Protein AF-A0A2V8H5R2-F1 (afdb_monomer_lite)

Radius of gyration: 12.23 Å; chains: 1; bounding box: 26×29×27 Å

pLDDT: mean 97.14, std 3.14, range [72.88, 98.75]

Secondary structure (DSSP, 8-state):
-EE-TT-BHHHHTHHHH-SSSB--EEEEEEEESEEEEEETTS-EEEEESSEEEEE-SSEEEEE-SSS-EEEEEEEEESTHHHHHT--SS---

Structure (mmCIF, N/CA/C/O backbone):
data_AF-A0A2V8H5R2-F1
#
_entry.id   AF-A0A2V8H5R2-F1
#
loop_
_atom_site.group_PDB
_atom_site.id
_atom_site.type_symbol
_atom_site.label_atom_id
_atom_site.label_alt_id
_atom_site.label_comp_id
_atom_site.label_asym_id
_atom_site.label_entity_id
_atom_site.label_seq_id
_atom_site.pdbx_PDB_ins_code
_atom_site.Cartn_x
_atom_site.Cartn_y
_atom_site.Cartn_z
_atom_site.occupancy
_atom_site.B_iso_or_equiv
_atom_site.auth_seq_id
_atom_site.auth_comp_id
_atom_site.auth_asym_id
_atom_site.auth_atom_id
_atom_site.pdbx_PDB_model_num
ATOM 1 N N . MET A 1 1 ? 5.631 1.484 9.467 1.00 93.38 1 MET A N 1
ATOM 2 C CA . MET A 1 1 ? 5.371 2.815 8.890 1.00 93.38 1 MET A CA 1
ATOM 3 C C . MET A 1 1 ? 4.049 3.418 9.379 1.00 93.38 1 MET A C 1
ATOM 5 O O . MET A 1 1 ? 3.133 2.677 9.727 1.00 93.38 1 MET A O 1
ATOM 9 N N . VAL A 1 2 ? 3.942 4.754 9.411 1.00 97.75 2 VAL A N 1
ATOM 10 C CA . VAL A 1 2 ? 2.675 5.476 9.644 1.00 97.75 2 VAL A CA 1
ATOM 11 C C . VAL A 1 2 ? 2.367 6.317 8.411 1.00 97.75 2 VAL A C 1
ATOM 13 O O . VAL A 1 2 ? 3.159 7.192 8.066 1.00 97.75 2 VAL A O 1
ATOM 16 N N . TYR A 1 3 ? 1.226 6.072 7.773 1.00 98.06 3 TYR A N 1
ATOM 17 C CA . TYR A 1 3 ? 0.759 6.852 6.628 1.00 98.06 3 TYR A CA 1
ATOM 18 C C . TYR A 1 3 ? -0.366 7.795 7.080 1.00 98.06 3 TYR A C 1
ATOM 20 O O . TYR A 1 3 ? -1.357 7.322 7.648 1.00 98.06 3 TYR A O 1
ATOM 28 N N . PRO A 1 4 ? -0.237 9.119 6.880 1.00 98.38 4 PRO A N 1
ATOM 29 C CA . PRO A 1 4 ? -1.253 10.072 7.308 1.00 98.38 4 PRO A CA 1
ATOM 30 C C . PRO A 1 4 ? -2.531 9.956 6.469 1.00 98.38 4 PRO A C 1
ATOM 32 O O . PRO A 1 4 ? -2.511 9.488 5.332 1.00 98.38 4 PRO A O 1
ATOM 35 N N . ALA A 1 5 ? -3.650 10.432 7.017 1.00 98.25 5 ALA A N 1
ATOM 36 C CA . ALA A 1 5 ? -4.887 10.558 6.254 1.00 98.25 5 ALA A CA 1
ATOM 37 C C . ALA A 1 5 ? -4.666 11.412 4.993 1.00 98.25 5 ALA A C 1
ATOM 39 O O . ALA A 1 5 ? -4.004 12.449 5.046 1.00 98.25 5 ALA A O 1
ATOM 40 N N . GLY A 1 6 ? -5.214 10.961 3.864 1.00 98.00 6 GLY A N 1
ATOM 41 C CA . GLY A 1 6 ? -5.004 11.587 2.555 1.00 98.00 6 GLY A CA 1
ATOM 42 C C . GLY A 1 6 ? -3.704 11.189 1.849 1.00 98.00 6 GLY A C 1
ATOM 43 O O . GLY A 1 6 ? -3.507 11.588 0.702 1.00 98.00 6 GLY A O 1
ATOM 44 N N . PHE A 1 7 ? -2.831 10.389 2.472 1.00 98.62 7 PHE A N 1
ATOM 45 C CA . PHE A 1 7 ? -1.666 9.838 1.784 1.00 98.62 7 PHE A CA 1
ATOM 46 C C . PHE A 1 7 ? -2.090 8.943 0.615 1.00 98.62 7 PHE A C 1
ATOM 48 O O . PHE A 1 7 ? -2.950 8.077 0.766 1.00 98.62 7 PHE A O 1
ATOM 55 N N . ARG A 1 8 ? -1.414 9.125 -0.521 1.00 98.69 8 ARG A N 1
ATOM 56 C CA . ARG A 1 8 ? -1.463 8.274 -1.716 1.00 98.69 8 ARG A CA 1
ATOM 57 C C . ARG A 1 8 ? -0.085 8.237 -2.358 1.00 98.69 8 ARG A C 1
ATOM 59 O O . ARG A 1 8 ? 0.488 9.307 -2.595 1.00 98.69 8 ARG A O 1
ATOM 66 N N . TRP A 1 9 ? 0.430 7.048 -2.649 1.00 98.62 9 TRP A N 1
ATOM 67 C CA . TRP A 1 9 ? 1.791 6.862 -3.149 1.00 98.62 9 TRP A CA 1
ATOM 68 C C . TRP A 1 9 ? 2.032 7.623 -4.462 1.00 98.62 9 TRP A C 1
ATOM 70 O O . TRP A 1 9 ? 2.986 8.398 -4.551 1.00 98.62 9 TRP A O 1
ATOM 80 N N . SER A 1 10 ? 1.126 7.521 -5.436 1.00 98.62 10 SER A N 1
ATOM 81 C CA . SER A 1 10 ? 1.252 8.210 -6.733 1.00 98.62 10 SER A CA 1
ATOM 82 C C . SER A 1 10 ? 1.197 9.740 -6.663 1.00 98.62 10 SER A C 1
ATOM 84 O O . SER A 1 10 ? 1.660 10.413 -7.581 1.00 98.62 10 SER A O 1
ATOM 86 N N . ILE A 1 11 ? 0.670 10.307 -5.575 1.00 98.50 11 ILE A N 1
ATOM 87 C CA . ILE A 1 11 ? 0.637 11.760 -5.357 1.00 98.50 11 ILE A CA 1
ATOM 88 C C . ILE A 1 11 ? 1.886 12.217 -4.599 1.00 98.50 11 ILE A C 1
ATOM 90 O O . ILE A 1 11 ? 2.500 13.219 -4.958 1.00 98.50 11 ILE A O 1
ATOM 94 N N . HIS A 1 12 ? 2.258 11.494 -3.543 1.00 98.50 12 HIS A N 1
ATOM 95 C CA . HIS A 1 12 ? 3.232 11.977 -2.563 1.00 98.50 12 HIS A CA 1
A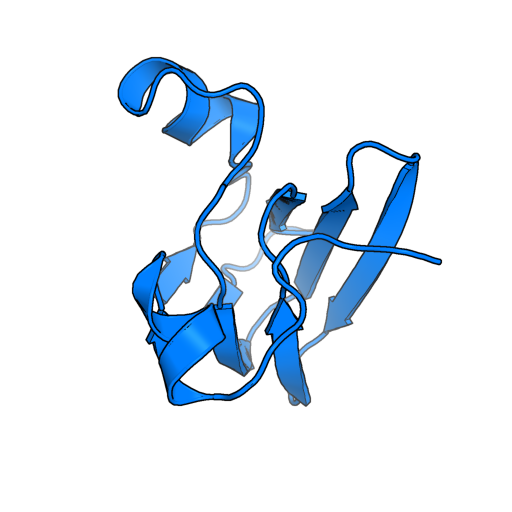TOM 96 C C . HIS A 1 12 ? 4.638 11.414 -2.782 1.00 98.50 12 HIS A C 1
ATOM 98 O O . HIS A 1 12 ? 5.615 12.102 -2.502 1.00 98.50 12 HIS A O 1
ATOM 104 N N . MET A 1 13 ? 4.751 10.181 -3.282 1.00 98.19 13 MET A N 1
ATOM 105 C CA . MET A 1 13 ? 6.028 9.472 -3.417 1.00 98.19 13 MET A CA 1
ATOM 106 C C . MET A 1 13 ? 6.506 9.390 -4.862 1.00 98.19 13 MET A C 1
ATOM 108 O O . MET A 1 13 ? 7.698 9.567 -5.105 1.00 98.19 13 MET A O 1
ATOM 112 N N . LYS A 1 14 ? 5.605 9.198 -5.833 1.00 98.06 14 LYS A N 1
ATOM 113 C CA . LYS A 1 14 ? 5.954 9.147 -7.264 1.00 98.06 14 LYS A CA 1
ATOM 114 C C . LYS A 1 14 ? 6.845 10.311 -7.734 1.00 98.06 14 LYS A C 1
ATOM 116 O O . LYS A 1 14 ? 7.851 10.022 -8.379 1.00 98.06 14 LYS A O 1
ATOM 121 N N . PRO A 1 15 ? 6.581 11.594 -7.396 1.00 98.38 15 PRO A N 1
ATOM 122 C CA . PRO A 1 15 ? 7.446 12.700 -7.824 1.00 98.38 15 PRO A CA 1
ATOM 123 C C . PRO A 1 15 ? 8.870 12.648 -7.249 1.00 98.38 15 PRO A C 1
ATOM 125 O O . PRO A 1 15 ? 9.768 13.285 -7.791 1.00 98.38 15 PRO A O 1
ATOM 128 N N . ILE A 1 16 ? 9.068 11.920 -6.146 1.00 98.12 16 ILE A N 1
ATOM 129 C CA . ILE A 1 16 ? 10.351 11.784 -5.445 1.00 98.12 16 ILE A CA 1
ATOM 130 C C . ILE A 1 16 ? 11.105 10.548 -5.950 1.00 98.12 16 ILE A C 1
ATOM 132 O O . ILE A 1 16 ? 12.306 10.612 -6.191 1.00 98.12 16 ILE A O 1
ATOM 136 N N . VAL A 1 17 ? 10.401 9.423 -6.101 1.00 97.50 17 VAL A N 1
ATOM 137 C CA . VAL A 1 17 ? 10.981 8.117 -6.459 1.00 97.50 17 VAL A CA 1
ATOM 138 C C . VAL A 1 17 ? 11.201 7.986 -7.969 1.00 97.50 17 VAL A C 1
ATOM 140 O O . VAL A 1 17 ? 12.154 7.343 -8.399 1.00 97.50 17 VAL A O 1
ATOM 143 N N . GLY A 1 18 ? 10.343 8.604 -8.785 1.00 97.56 18 GLY A N 1
ATOM 144 C CA . GLY A 1 18 ? 10.475 8.619 -10.244 1.00 97.56 18 GLY A CA 1
ATOM 145 C C . GLY A 1 18 ? 9.962 7.366 -10.965 1.00 97.56 18 GLY A C 1
ATOM 146 O O . GLY A 1 18 ? 10.144 7.257 -12.174 1.00 97.56 18 GLY A O 1
ATOM 147 N N . THR A 1 19 ? 9.312 6.434 -10.263 1.00 97.56 19 THR A N 1
ATOM 148 C CA . THR A 1 19 ? 8.624 5.275 -10.861 1.00 97.56 19 THR A CA 1
ATOM 149 C C . THR A 1 19 ? 7.117 5.519 -10.969 1.00 97.56 19 THR A C 1
ATOM 151 O O . THR A 1 19 ? 6.565 6.374 -10.278 1.00 97.56 19 THR A O 1
ATOM 154 N N . ASP A 1 20 ? 6.420 4.774 -11.831 1.00 97.38 20 ASP A N 1
ATOM 155 C CA . ASP A 1 20 ? 4.962 4.914 -11.971 1.00 97.38 20 ASP A CA 1
ATOM 156 C C . ASP A 1 20 ? 4.171 4.310 -10.807 1.00 97.38 20 ASP A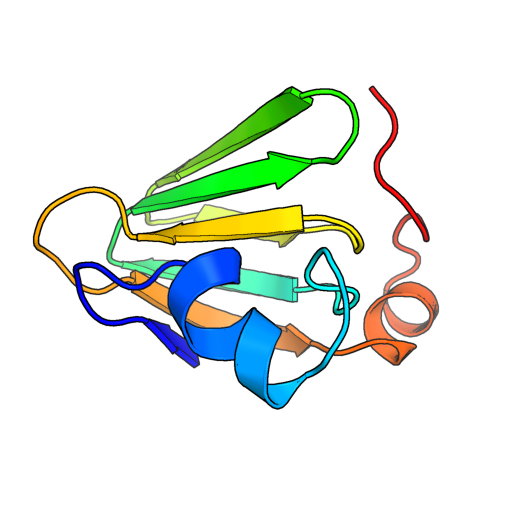 C 1
ATOM 158 O O . ASP A 1 20 ? 3.098 4.821 -10.486 1.00 97.38 20 ASP A O 1
ATOM 162 N N . LEU A 1 21 ? 4.722 3.270 -10.174 1.00 98.31 21 LEU A N 1
ATOM 163 C CA . LEU A 1 21 ? 4.158 2.531 -9.042 1.00 98.31 21 LEU A CA 1
ATOM 164 C C . LEU A 1 21 ? 5.244 2.248 -7.993 1.00 98.31 21 LEU A C 1
ATOM 166 O O . LEU A 1 21 ? 6.446 2.306 -8.293 1.00 98.31 21 LEU A O 1
ATOM 170 N N . CYS A 1 22 ? 4.825 1.918 -6.771 1.00 97.88 22 CYS A N 1
ATOM 171 C CA . CYS A 1 22 ? 5.713 1.450 -5.715 1.00 97.88 22 CYS A CA 1
ATOM 172 C C . CYS A 1 22 ? 6.256 0.066 -6.077 1.00 97.88 22 CYS A C 1
ATOM 174 O O . CYS A 1 22 ? 5.485 -0.868 -6.282 1.00 97.88 22 CYS A O 1
ATOM 176 N N . MET A 1 23 ? 7.582 -0.078 -6.125 1.00 97.88 23 MET A N 1
ATOM 177 C CA . MET A 1 23 ? 8.246 -1.358 -6.416 1.00 97.88 23 MET A CA 1
ATOM 178 C C . MET A 1 23 ? 8.789 -2.057 -5.165 1.00 97.88 23 MET A C 1
ATOM 180 O O . MET A 1 23 ? 9.485 -3.064 -5.272 1.00 97.88 23 MET A O 1
ATOM 184 N N . HIS A 1 24 ? 8.493 -1.533 -3.978 1.00 97.56 24 HIS A N 1
ATOM 185 C CA . HIS A 1 24 ? 8.808 -2.209 -2.725 1.00 97.56 24 HIS A CA 1
ATOM 186 C C . HIS A 1 24 ? 7.724 -3.231 -2.403 1.00 97.56 24 HIS A C 1
ATOM 188 O O . HIS A 1 24 ? 6.544 -2.965 -2.618 1.00 97.56 24 HIS A O 1
ATOM 194 N N . ALA A 1 25 ? 8.121 -4.387 -1.877 1.00 98.00 25 ALA A N 1
ATOM 195 C CA . ALA A 1 25 ? 7.168 -5.261 -1.213 1.00 98.00 25 ALA A CA 1
ATOM 196 C C . ALA A 1 25 ? 6.993 -4.798 0.239 1.00 98.00 25 ALA A C 1
ATOM 198 O O . ALA A 1 25 ? 7.917 -4.226 0.825 1.00 98.00 25 ALA A O 1
ATOM 199 N N . HIS A 1 26 ? 5.821 -5.060 0.811 1.00 98.38 26 HIS A N 1
ATOM 200 C CA . HIS A 1 26 ? 5.517 -4.746 2.206 1.00 98.38 26 HIS A CA 1
ATOM 201 C C . HIS A 1 26 ? 4.915 -5.972 2.882 1.00 98.38 26 HIS A C 1
ATOM 203 O O . HIS A 1 26 ? 3.856 -6.450 2.468 1.00 98.38 26 HIS A O 1
ATOM 209 N N . VAL A 1 27 ? 5.555 -6.475 3.937 1.00 98.31 27 VAL A N 1
ATOM 210 C CA . VAL A 1 27 ? 5.012 -7.574 4.747 1.00 98.31 27 VAL A CA 1
ATOM 211 C C . VAL A 1 27 ? 4.960 -7.153 6.19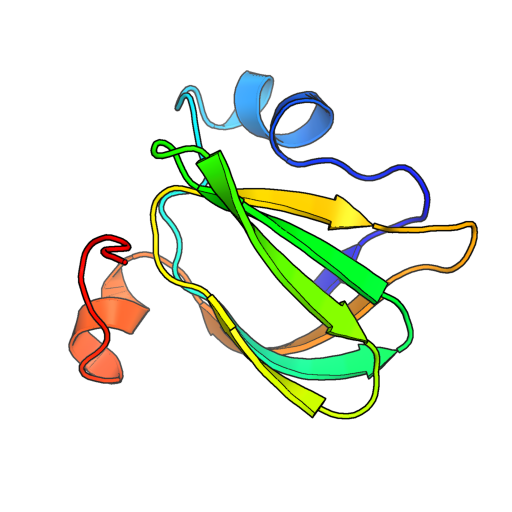8 1.00 98.31 27 VAL A C 1
ATOM 213 O O . VAL A 1 27 ? 5.954 -6.705 6.767 1.00 98.31 27 VAL A O 1
ATOM 216 N N . GLY A 1 28 ? 3.800 -7.302 6.829 1.00 98.25 28 GLY A N 1
ATOM 217 C CA . GLY A 1 28 ? 3.637 -6.832 8.195 1.00 98.25 28 GLY A CA 1
ATOM 218 C C . GLY A 1 28 ? 2.253 -7.039 8.778 1.00 98.25 28 GLY A C 1
ATOM 219 O O . GLY A 1 28 ? 1.434 -7.795 8.264 1.00 98.25 28 GLY A O 1
ATOM 220 N N . PHE A 1 29 ? 1.999 -6.335 9.874 1.00 98.75 29 PHE A N 1
ATOM 221 C CA . PHE A 1 29 ? 0.726 -6.306 10.574 1.00 98.75 29 PHE A CA 1
ATOM 222 C C . PHE A 1 29 ? 0.124 -4.902 10.519 1.00 98.75 29 PHE A C 1
ATOM 224 O O . PHE A 1 29 ? 0.670 -3.943 11.077 1.00 98.75 29 PHE A O 1
ATOM 231 N N . LEU A 1 30 ? -1.014 -4.778 9.844 1.00 98.75 30 LEU A N 1
ATOM 232 C CA . LEU A 1 30 ? -1.814 -3.565 9.797 1.00 98.75 30 LEU A CA 1
ATOM 233 C C . LEU A 1 30 ? -2.529 -3.399 11.140 1.00 98.75 30 LEU A C 1
ATOM 235 O O . LEU A 1 30 ? -3.558 -4.020 11.394 1.00 98.75 30 LEU A O 1
ATOM 239 N N . ALA A 1 31 ? -1.969 -2.560 12.006 1.00 98.69 31 ALA A N 1
ATOM 240 C CA . ALA A 1 31 ? -2.449 -2.355 13.367 1.00 98.69 31 ALA A CA 1
ATOM 241 C C . ALA A 1 31 ? -3.618 -1.362 13.447 1.00 98.69 31 ALA A C 1
ATOM 243 O O . ALA A 1 31 ? -4.446 -1.457 14.353 1.00 98.69 31 ALA A O 1
ATOM 244 N N . ARG A 1 32 ? -3.692 -0.396 12.520 1.00 98.62 32 ARG A N 1
ATOM 245 C CA . ARG A 1 32 ? -4.743 0.633 12.497 1.00 98.62 32 ARG A CA 1
ATOM 246 C C . ARG A 1 32 ? -5.000 1.143 11.084 1.00 98.62 32 ARG A C 1
ATOM 248 O O . ARG A 1 32 ? -4.065 1.244 10.297 1.00 98.62 32 ARG A O 1
ATOM 255 N N . GLY A 1 33 ? -6.241 1.550 10.829 1.00 98.31 33 GLY A N 1
ATOM 256 C CA . GLY A 1 33 ? -6.649 2.205 9.590 1.00 98.31 33 GLY A CA 1
ATOM 257 C C . GLY A 1 33 ? -7.023 1.222 8.488 1.00 98.31 33 GLY A C 1
ATOM 258 O O . GLY A 1 33 ? -7.157 0.017 8.716 1.00 98.31 33 GLY A O 1
ATOM 259 N N . GLU A 1 34 ? -7.219 1.772 7.302 1.00 98.56 34 GLU A N 1
ATOM 260 C CA . GLU A 1 34 ? -7.585 1.040 6.100 1.00 98.56 34 GLU A CA 1
ATOM 261 C C . GLU A 1 34 ? -6.739 1.573 4.944 1.00 98.56 34 GLU A C 1
ATOM 263 O O . GLU A 1 34 ? -6.570 2.788 4.802 1.00 98.56 34 GLU A O 1
ATOM 268 N N . ILE A 1 35 ? -6.146 0.666 4.174 1.00 98.44 35 ILE A N 1
ATOM 269 C CA . ILE A 1 35 ? -5.313 0.991 3.020 1.00 98.44 35 ILE A CA 1
ATOM 270 C C . ILE A 1 35 ? -5.872 0.266 1.802 1.00 98.44 35 ILE A C 1
ATOM 272 O O . ILE A 1 35 ? -6.184 -0.925 1.862 1.00 98.44 35 ILE A O 1
ATOM 276 N N . HIS A 1 36 ? -6.010 1.005 0.712 1.00 98.69 36 HIS A N 1
ATOM 277 C CA . HIS A 1 36 ? -6.394 0.477 -0.585 1.00 98.69 36 HIS A CA 1
ATOM 278 C C . HIS A 1 36 ? -5.140 0.354 -1.442 1.00 98.69 36 HIS A C 1
ATOM 280 O O . HIS A 1 36 ? -4.329 1.284 -1.482 1.00 98.69 36 HIS A O 1
ATOM 286 N N . ILE A 1 37 ? -4.987 -0.796 -2.090 1.00 98.56 37 ILE A N 1
ATOM 287 C CA . ILE A 1 37 ? -3.863 -1.145 -2.953 1.00 98.56 37 ILE A CA 1
ATOM 288 C C . ILE A 1 37 ? -4.415 -1.430 -4.344 1.00 98.56 37 ILE A C 1
ATOM 290 O O . ILE A 1 37 ? -5.282 -2.287 -4.491 1.00 98.56 37 ILE A O 1
ATOM 294 N N . GLU A 1 38 ? -3.903 -0.729 -5.347 1.00 98.62 38 GLU A N 1
ATOM 295 C CA . GLU A 1 38 ? -4.267 -0.914 -6.752 1.00 98.62 38 GLU A CA 1
ATOM 296 C C . GLU A 1 38 ? -3.019 -1.284 -7.561 1.00 98.62 38 GLU A C 1
ATOM 298 O O . GLU A 1 38 ? -2.000 -0.588 -7.505 1.00 98.62 38 GLU A O 1
ATOM 303 N N . TYR A 1 39 ? -3.092 -2.384 -8.306 1.00 98.25 39 TYR A N 1
ATOM 304 C CA . TYR A 1 39 ? -2.017 -2.874 -9.167 1.00 98.25 39 TYR A CA 1
ATOM 305 C C . TYR A 1 39 ? -2.189 -2.407 -10.618 1.00 98.25 39 TYR A C 1
ATOM 307 O O . TYR A 1 39 ? -3.243 -1.923 -11.027 1.00 98.25 39 TYR A O 1
ATOM 315 N N . ALA A 1 40 ? -1.140 -2.565 -11.430 1.00 96.38 40 ALA A N 1
ATOM 316 C CA . ALA A 1 40 ? -1.123 -2.111 -12.827 1.00 96.38 40 ALA A CA 1
ATOM 317 C C . ALA A 1 40 ? -2.203 -2.750 -13.724 1.00 96.38 40 ALA A C 1
ATOM 319 O O . ALA A 1 40 ? -2.571 -2.174 -14.747 1.00 96.38 40 ALA A O 1
ATOM 320 N N . ASP A 1 41 ? -2.689 -3.940 -13.368 1.00 95.06 41 ASP A N 1
ATOM 321 C CA . ASP A 1 41 ? -3.768 -4.648 -14.065 1.00 95.06 41 ASP A CA 1
ATOM 322 C C . ASP A 1 41 ? -5.174 -4.220 -13.601 1.00 95.06 41 ASP A C 1
ATOM 324 O O . ASP A 1 41 ? -6.173 -4.757 -14.081 1.00 95.06 41 ASP A O 1
ATOM 328 N N . GLY A 1 42 ? -5.260 -3.242 -12.694 1.00 96.25 42 GLY A N 1
ATOM 329 C CA . GLY A 1 42 ? -6.502 -2.788 -12.078 1.00 96.25 42 GLY A CA 1
ATOM 330 C C . GLY A 1 42 ? -7.004 -3.708 -10.966 1.00 96.25 42 GLY A C 1
ATOM 331 O O . GLY A 1 42 ? -8.101 -3.482 -10.454 1.00 96.25 42 GLY A O 1
ATOM 332 N N . CYS A 1 43 ? -6.244 -4.743 -10.583 1.00 97.38 43 CYS A N 1
ATOM 333 C CA . CYS A 1 43 ? -6.572 -5.5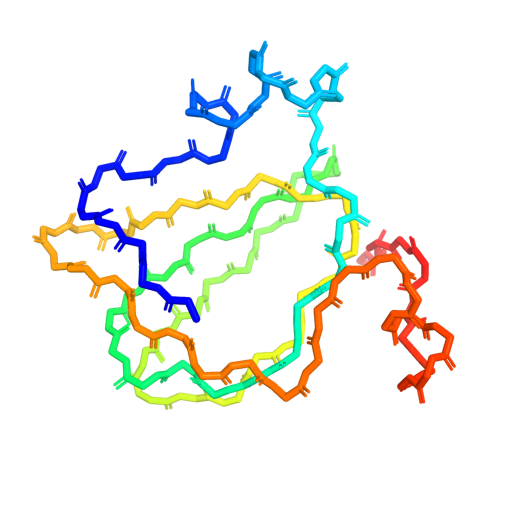29 -9.405 1.00 97.38 43 CYS A CA 1
ATOM 334 C C . CYS A 1 43 ? -6.488 -4.646 -8.160 1.00 97.38 43 CYS A C 1
ATOM 336 O O . CYS A 1 43 ? -5.534 -3.888 -7.968 1.00 97.38 43 CYS A O 1
ATOM 338 N N . VAL A 1 44 ? -7.502 -4.769 -7.311 1.00 97.56 44 VAL A N 1
ATOM 339 C CA . VAL A 1 44 ? -7.655 -3.985 -6.094 1.00 97.56 44 VAL A CA 1
ATOM 340 C C . VAL A 1 44 ? -7.681 -4.918 -4.899 1.00 97.56 44 VAL A C 1
ATOM 342 O O . VAL A 1 44 ? -8.439 -5.890 -4.870 1.00 97.56 44 VAL A O 1
ATOM 345 N N . VAL A 1 45 ? -6.899 -4.574 -3.880 1.00 97.44 45 VAL A N 1
ATOM 346 C CA . VAL A 1 45 ? -6.909 -5.247 -2.584 1.00 97.44 45 VAL A CA 1
ATOM 347 C C . VAL A 1 45 ? -7.093 -4.209 -1.485 1.00 97.44 45 VAL A C 1
ATOM 349 O O . VAL A 1 45 ? -6.324 -3.257 -1.360 1.00 97.44 45 VAL A O 1
ATOM 352 N N . GLU A 1 46 ? -8.117 -4.407 -0.660 1.00 97.81 46 GLU A N 1
ATOM 353 C CA . GLU A 1 46 ? -8.386 -3.563 0.501 1.00 97.81 46 GLU A CA 1
ATOM 354 C C . GLU A 1 46 ? -7.957 -4.275 1.781 1.00 97.81 46 GLU A C 1
ATOM 356 O O . GLU A 1 46 ? -8.392 -5.392 2.076 1.00 97.81 46 GLU A O 1
ATOM 361 N N . HIS A 1 47 ? -7.125 -3.605 2.574 1.00 98.12 47 HIS A N 1
ATOM 362 C CA . HIS A 1 47 ? -6.720 -4.088 3.886 1.00 98.12 47 HIS A CA 1
ATOM 363 C C . HIS A 1 47 ? -7.275 -3.175 4.968 1.00 98.12 47 HIS A C 1
ATOM 365 O O . HIS A 1 47 ? -6.988 -1.980 5.014 1.00 98.12 47 HIS A O 1
ATOM 371 N N . LYS A 1 48 ? -8.016 -3.769 5.900 1.00 98.31 48 LYS A N 1
ATOM 372 C CA . LYS A 1 48 ? -8.583 -3.106 7.071 1.00 98.31 48 LYS A CA 1
ATOM 373 C C . LYS A 1 48 ? -8.023 -3.699 8.352 1.00 98.31 48 LYS A C 1
ATOM 375 O O . LYS A 1 48 ? -8.043 -4.916 8.539 1.00 98.31 48 LYS A O 1
ATOM 380 N N . ALA A 1 49 ? -7.536 -2.844 9.242 1.00 98.19 49 ALA A N 1
ATOM 381 C CA . ALA A 1 49 ? -7.010 -3.282 10.524 1.00 98.19 49 ALA A CA 1
ATOM 382 C C . ALA A 1 49 ? -8.079 -3.991 11.386 1.00 98.19 49 ALA A C 1
ATOM 384 O O . ALA A 1 49 ? -9.245 -3.582 11.363 1.00 98.19 49 ALA A O 1
ATOM 385 N N . PRO A 1 50 ? -7.686 -4.960 12.233 1.00 98.62 50 PRO A N 1
ATOM 386 C CA . PRO A 1 50 ? -6.350 -5.550 12.342 1.00 98.62 50 PRO A CA 1
ATOM 387 C C . PRO A 1 50 ? -6.165 -6.757 11.405 1.00 98.62 50 PRO A C 1
ATOM 389 O O . PRO A 1 50 ? -6.999 -7.658 11.405 1.00 98.62 50 PRO A O 1
ATOM 392 N N . GLN A 1 51 ? -5.062 -6.826 10.651 1.00 98.56 51 GLN A N 1
ATOM 393 C CA . GLN A 1 51 ? -4.730 -8.016 9.847 1.00 98.56 51 GLN A CA 1
ATOM 394 C C . GLN A 1 51 ? -3.247 -8.084 9.462 1.00 98.56 51 GLN A C 1
ATOM 396 O O . GLN A 1 51 ? -2.540 -7.079 9.506 1.00 98.56 51 GLN A O 1
ATOM 401 N N . ILE A 1 52 ? -2.781 -9.267 9.058 1.00 97.94 52 ILE A N 1
ATOM 402 C CA . ILE A 1 52 ? -1.494 -9.419 8.365 1.00 97.94 52 ILE A CA 1
ATOM 403 C C . ILE A 1 52 ? -1.668 -8.938 6.923 1.00 97.94 52 ILE A C 1
ATOM 405 O O . ILE A 1 52 ? -2.716 -9.165 6.322 1.00 97.94 52 ILE A O 1
ATOM 409 N N . VAL A 1 53 ? -0.640 -8.297 6.376 1.00 97.88 53 VAL A N 1
ATOM 410 C CA . VAL A 1 53 ? -0.588 -7.874 4.975 1.00 97.88 53 VAL A CA 1
ATOM 411 C C . VAL A 1 53 ? 0.666 -8.418 4.304 1.00 97.88 53 VAL A C 1
ATOM 413 O O . VAL A 1 53 ? 1.725 -8.525 4.929 1.00 97.88 53 VAL A O 1
ATOM 416 N N . ALA A 1 54 ? 0.528 -8.737 3.023 1.00 97.25 54 ALA A N 1
ATOM 417 C CA . ALA A 1 54 ? 1.616 -9.023 2.106 1.00 97.25 54 ALA A CA 1
ATOM 418 C C . ALA A 1 54 ? 1.267 -8.325 0.790 1.00 97.25 54 ALA A C 1
ATOM 420 O O . ALA A 1 54 ? 0.348 -8.741 0.090 1.00 97.25 54 ALA A O 1
ATOM 421 N N . ILE A 1 55 ? 1.948 -7.218 0.517 1.00 97.94 55 ILE A N 1
ATOM 422 C CA . ILE A 1 55 ? 1.704 -6.366 -0.644 1.00 97.94 55 ILE A CA 1
ATOM 423 C C . ILE A 1 55 ? 2.884 -6.544 -1.589 1.00 97.94 55 ILE A C 1
ATOM 425 O O . ILE A 1 55 ? 4.041 -6.348 -1.205 1.00 97.94 55 ILE A O 1
ATOM 429 N N . GLU A 1 56 ? 2.583 -6.957 -2.81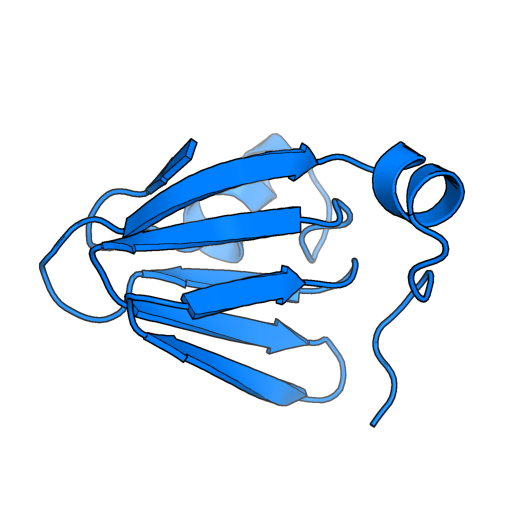0 1.00 97.69 56 GLU A N 1
ATOM 430 C CA . GLU A 1 56 ? 3.575 -7.256 -3.835 1.00 97.69 56 GLU A CA 1
ATOM 431 C C . GLU A 1 56 ? 4.074 -5.964 -4.497 1.00 97.69 56 GLU A C 1
ATOM 433 O O . GLU A 1 56 ? 3.370 -4.952 -4.492 1.00 97.69 56 GLU A O 1
ATOM 438 N N . PRO A 1 57 ? 5.274 -5.961 -5.098 1.00 98.00 57 PRO A N 1
ATOM 439 C CA . PRO A 1 57 ? 5.721 -4.842 -5.917 1.00 98.00 57 PRO A CA 1
ATOM 440 C C . PRO A 1 57 ? 4.754 -4.523 -7.063 1.00 98.00 57 PRO A C 1
ATOM 442 O O . PRO A 1 57 ? 4.124 -5.413 -7.637 1.00 98.00 57 PRO A O 1
ATOM 445 N N . GLY A 1 58 ? 4.722 -3.253 -7.460 1.00 97.75 58 GLY A N 1
ATOM 446 C CA . GLY A 1 58 ? 3.938 -2.767 -8.591 1.00 97.75 58 GLY A CA 1
ATOM 447 C C . GLY A 1 58 ? 2.549 -2.271 -8.204 1.00 97.75 58 GLY A C 1
ATOM 448 O O . GLY A 1 58 ? 1.595 -2.560 -8.922 1.00 97.75 58 GLY A O 1
ATOM 449 N N . HIS A 1 59 ? 2.434 -1.526 -7.100 1.00 98.50 59 HIS A N 1
ATOM 450 C CA . HIS A 1 59 ? 1.158 -0.996 -6.611 1.00 98.50 59 HIS A CA 1
ATOM 451 C C . HIS A 1 59 ? 1.166 0.520 -6.374 1.00 98.50 59 HIS A C 1
ATOM 453 O O . HIS A 1 59 ? 2.197 1.126 -6.070 1.00 98.50 59 HIS A O 1
ATOM 459 N N . ASP A 1 60 ? -0.011 1.132 -6.460 1.00 98.75 60 ASP A N 1
ATOM 460 C CA . ASP A 1 60 ? -0.328 2.414 -5.835 1.00 98.75 60 ASP A CA 1
ATOM 461 C C . ASP A 1 60 ? -1.110 2.137 -4.547 1.00 98.75 60 ASP A C 1
ATOM 463 O O . ASP A 1 60 ? -2.016 1.308 -4.524 1.00 98.75 60 ASP A O 1
ATOM 467 N N . GLY A 1 61 ? -0.739 2.807 -3.459 1.00 98.44 61 GLY A N 1
ATOM 468 C CA . GLY A 1 61 ? -1.334 2.589 -2.144 1.00 98.44 61 GLY A CA 1
ATOM 469 C C . GLY A 1 61 ? -1.813 3.892 -1.530 1.00 98.44 61 GLY A C 1
ATOM 470 O O . GLY A 1 61 ? -1.079 4.886 -1.541 1.00 98.44 61 GLY A O 1
ATOM 471 N N . TRP A 1 62 ? -3.022 3.907 -0.971 1.00 98.75 62 TRP A N 1
ATOM 472 C CA . TRP A 1 62 ? -3.546 5.087 -0.283 1.00 98.75 62 TRP A CA 1
ATOM 473 C C . TRP A 1 62 ? -4.361 4.771 0.958 1.00 98.75 62 TRP A C 1
ATOM 475 O O . TRP A 1 62 ? -5.028 3.743 1.069 1.00 98.75 62 TRP A O 1
ATOM 485 N N . VAL A 1 63 ? -4.310 5.710 1.899 1.00 98.75 63 VAL A N 1
ATOM 486 C CA . VAL A 1 63 ? -5.096 5.656 3.127 1.00 98.75 63 VAL A CA 1
ATOM 487 C C . VAL A 1 63 ? -6.556 5.939 2.802 1.00 98.75 63 VAL A C 1
ATOM 489 O O . VAL A 1 63 ? -6.883 6.955 2.184 1.00 98.75 63 VAL A O 1
ATOM 492 N N . VAL A 1 64 ? -7.438 5.059 3.264 1.00 98.12 64 VAL A N 1
ATOM 493 C CA . VAL A 1 64 ? -8.886 5.221 3.154 1.00 98.12 64 VAL A CA 1
ATOM 494 C C . VAL A 1 64 ? -9.425 5.910 4.409 1.00 98.12 64 VAL A C 1
ATOM 496 O O . VAL A 1 64 ? -9.108 5.553 5.544 1.00 98.12 64 VAL A O 1
ATOM 499 N N . GLY A 1 65 ? -10.282 6.911 4.206 1.00 94.81 65 GLY A N 1
ATOM 500 C CA . GLY A 1 65 ? -10.932 7.645 5.289 1.00 94.81 65 GLY A CA 1
ATOM 501 C C . GLY A 1 65 ? -10.065 8.751 5.899 1.00 94.81 65 GLY A C 1
ATOM 502 O O . GLY A 1 65 ? -9.232 9.362 5.234 1.00 94.81 65 GLY A O 1
ATOM 503 N N . LYS A 1 66 ? -10.339 9.077 7.167 1.00 96.38 66 LYS A N 1
ATOM 504 C CA . LYS A 1 66 ? -9.757 10.240 7.870 1.00 96.38 66 LYS A CA 1
ATOM 505 C C . LYS A 1 66 ? -8.735 9.869 8.943 1.00 96.38 66 LYS A C 1
ATOM 507 O O . LYS A 1 66 ? -8.179 10.754 9.583 1.00 96.38 66 LYS A O 1
ATOM 512 N N . GLU A 1 67 ? -8.500 8.580 9.145 1.00 97.19 67 GLU A N 1
ATOM 513 C CA . GLU A 1 67 ? -7.611 8.072 10.183 1.00 97.19 67 GLU A CA 1
ATOM 514 C C . GLU A 1 67 ? -6.304 7.569 9.566 1.00 97.19 67 GLU A C 1
ATOM 516 O O . GLU A 1 67 ? -6.351 6.915 8.526 1.00 97.19 67 GLU A O 1
ATOM 521 N N . PRO A 1 68 ? -5.136 7.829 10.182 1.00 98.31 68 PRO A N 1
ATOM 522 C CA . PRO A 1 68 ? -3.872 7.308 9.681 1.00 98.31 68 PRO A CA 1
ATOM 523 C C . PRO A 1 68 ? -3.827 5.780 9.715 1.00 98.31 68 PRO A C 1
ATOM 525 O O . PRO A 1 68 ? -4.344 5.140 10.643 1.00 98.31 68 PRO A O 1
ATOM 528 N N . VAL A 1 69 ? -3.115 5.223 8.738 1.00 98.75 69 VAL A N 1
ATOM 529 C CA . VAL A 1 69 ? -2.725 3.815 8.709 1.00 98.75 69 VAL A CA 1
ATOM 530 C C . VAL A 1 69 ? -1.462 3.623 9.534 1.00 98.75 69 VAL A C 1
ATOM 532 O O . VAL A 1 69 ? -0.474 4.337 9.354 1.00 98.75 69 VAL A O 1
ATOM 535 N N . VAL A 1 70 ? -1.481 2.631 10.421 1.00 98.62 70 VAL A N 1
ATOM 536 C CA . VAL A 1 70 ? -0.306 2.191 11.180 1.00 98.62 70 VAL A CA 1
ATOM 537 C C . VAL A 1 70 ? -0.003 0.758 10.776 1.00 98.62 70 VAL A C 1
ATOM 539 O O . VAL A 1 70 ? -0.742 -0.160 11.130 1.00 98.62 70 VAL A O 1
ATOM 542 N N . LEU A 1 71 ? 1.087 0.578 10.036 1.00 98.56 71 LEU A N 1
ATOM 543 C CA . LEU A 1 71 ? 1.563 -0.716 9.568 1.00 98.56 71 LEU A CA 1
ATOM 544 C C . LEU A 1 71 ? 2.871 -1.054 10.285 1.00 98.56 71 LEU A C 1
ATOM 546 O O . LEU A 1 71 ? 3.840 -0.303 10.193 1.00 98.56 71 LEU A O 1
ATOM 550 N N . VAL A 1 72 ? 2.918 -2.165 11.010 1.00 98.56 72 VAL A N 1
ATOM 551 C CA . VAL A 1 72 ? 4.158 -2.679 11.603 1.00 98.56 72 VAL A CA 1
ATOM 552 C C . VAL A 1 72 ? 4.768 -3.657 10.611 1.00 98.56 72 VAL A C 1
ATOM 554 O O . VAL A 1 72 ? 4.241 -4.749 10.428 1.00 98.56 72 VAL A O 1
ATOM 557 N N . GLU A 1 73 ? 5.841 -3.253 9.943 1.00 97.88 73 GLU A N 1
ATOM 558 C CA . GLU A 1 73 ? 6.465 -4.053 8.887 1.00 97.88 73 GLU A CA 1
ATOM 559 C C . GLU A 1 73 ? 7.499 -4.998 9.482 1.00 97.88 73 GLU A C 1
ATOM 561 O O . GLU A 1 73 ? 8.358 -4.585 10.261 1.00 97.88 73 GLU A O 1
ATOM 566 N N . PHE A 1 74 ? 7.379 -6.271 9.124 1.00 97.25 74 PHE A N 1
ATOM 567 C CA . PHE A 1 74 ? 8.394 -7.276 9.395 1.00 97.25 74 PHE A CA 1
ATOM 568 C C . PHE A 1 74 ? 9.587 -7.102 8.451 1.00 97.25 74 PHE A C 1
ATOM 570 O O . PHE A 1 74 ? 10.729 -7.176 8.894 1.00 97.25 74 PHE A O 1
ATOM 577 N N . ASP A 1 75 ? 9.314 -6.839 7.172 1.00 98.00 75 ASP A N 1
ATOM 578 C CA . ASP A 1 75 ? 10.312 -6.493 6.161 1.00 98.00 75 ASP A CA 1
ATOM 579 C C . ASP A 1 75 ? 9.651 -5.631 5.074 1.00 98.00 75 ASP A C 1
ATOM 581 O O . ASP A 1 75 ? 8.444 -5.753 4.820 1.00 98.00 75 ASP A O 1
ATOM 585 N N . PHE A 1 76 ? 10.436 -4.749 4.461 1.00 96.25 76 PHE A N 1
ATOM 586 C CA . PHE A 1 76 ? 10.018 -3.916 3.334 1.00 96.25 76 PHE A CA 1
ATOM 587 C C . PHE A 1 76 ? 11.213 -3.652 2.399 1.00 96.25 76 PHE A C 1
ATOM 589 O O . PHE A 1 76 ? 12.356 -3.863 2.801 1.00 96.25 76 PHE A O 1
ATOM 596 N N . GLU A 1 77 ? 10.938 -3.146 1.190 1.00 95.31 77 GLU A N 1
ATOM 597 C CA . GLU A 1 77 ? 11.880 -2.855 0.083 1.00 95.31 77 GLU A CA 1
ATOM 598 C C . GLU A 1 77 ? 11.995 -3.965 -0.981 1.00 95.31 77 GLU A C 1
ATOM 600 O O . GLU A 1 77 ? 11.184 -4.889 -1.056 1.00 95.31 77 GLU A O 1
ATOM 605 N N . GLY A 1 78 ? 12.948 -3.813 -1.910 1.00 92.06 78 GLY A N 1
ATOM 606 C CA . GLY A 1 78 ? 13.113 -4.708 -3.060 1.00 92.06 78 GLY A CA 1
ATOM 607 C C . GLY A 1 78 ? 13.620 -6.105 -2.689 1.00 92.06 78 GLY A C 1
ATOM 608 O O . GLY A 1 78 ? 13.218 -7.094 -3.300 1.00 92.06 78 GLY A O 1
ATOM 609 N N . ASP A 1 79 ? 14.455 -6.216 -1.653 1.00 96.38 79 ASP A N 1
ATOM 610 C CA . ASP A 1 79 ? 15.004 -7.502 -1.203 1.00 96.38 79 ASP A CA 1
ATOM 611 C C . ASP A 1 79 ? 13.963 -8.400 -0.520 1.00 96.38 79 ASP A C 1
ATOM 613 O O . ASP A 1 79 ? 14.149 -9.622 -0.455 1.00 96.38 79 ASP A O 1
ATOM 617 N N . THR A 1 80 ? 12.867 -7.824 -0.023 1.00 97.62 80 THR A N 1
ATOM 618 C CA . THR A 1 80 ? 11.810 -8.545 0.697 1.00 97.62 80 THR A CA 1
ATOM 619 C C . THR A 1 80 ? 11.203 -9.664 -0.135 1.00 97.62 80 THR A C 1
ATOM 621 O O . THR A 1 80 ? 10.972 -10.758 0.383 1.00 97.62 80 THR A O 1
ATOM 624 N N . VAL A 1 81 ? 11.065 -9.450 -1.448 1.00 97.06 81 VAL A N 1
ATOM 625 C CA . VAL A 1 81 ? 10.613 -10.476 -2.400 1.00 97.06 81 VAL A CA 1
ATOM 626 C C . VAL A 1 81 ? 11.459 -11.742 -2.278 1.00 97.06 81 VAL A C 1
ATOM 628 O O . VAL A 1 81 ? 10.933 -12.841 -2.110 1.00 97.06 81 VAL A O 1
ATOM 631 N N . ARG A 1 82 ? 12.787 -11.590 -2.293 1.00 97.62 82 ARG A N 1
ATOM 632 C CA . ARG A 1 82 ? 13.722 -12.712 -2.174 1.00 97.62 82 ARG A CA 1
ATOM 633 C C . ARG A 1 82 ? 13.714 -13.306 -0.768 1.00 97.62 82 ARG A C 1
ATOM 635 O O . ARG A 1 82 ? 13.751 -14.526 -0.638 1.00 97.62 82 ARG A O 1
ATOM 642 N N . ARG A 1 83 ? 13.729 -12.467 0.272 1.00 97.56 83 ARG A N 1
ATOM 643 C CA . ARG A 1 83 ? 13.849 -12.915 1.672 1.00 97.56 83 ARG A CA 1
ATOM 644 C C . ARG A 1 83 ? 12.640 -13.727 2.126 1.00 97.56 83 ARG A C 1
ATOM 646 O O . ARG A 1 83 ? 12.816 -14.672 2.888 1.00 97.56 83 ARG A O 1
ATOM 653 N N . LEU A 1 84 ? 11.447 -13.376 1.646 1.00 97.00 84 LEU A N 1
ATOM 654 C CA . LEU A 1 84 ? 10.184 -13.990 2.064 1.00 97.00 84 LEU A CA 1
ATOM 655 C C . LEU A 1 84 ? 9.539 -14.868 0.984 1.00 97.00 84 LEU A C 1
ATOM 657 O O . LEU A 1 84 ? 8.471 -15.425 1.217 1.00 97.00 84 LEU A O 1
ATOM 661 N N . GLY A 1 85 ? 10.183 -15.019 -0.178 1.00 95.75 85 GLY A N 1
ATOM 662 C CA . GLY A 1 85 ? 9.681 -15.853 -1.272 1.00 95.75 85 GLY A CA 1
ATOM 663 C C . GLY A 1 85 ? 8.381 -15.331 -1.887 1.00 95.75 85 GLY A C 1
ATOM 664 O O . GLY A 1 85 ? 7.536 -16.129 -2.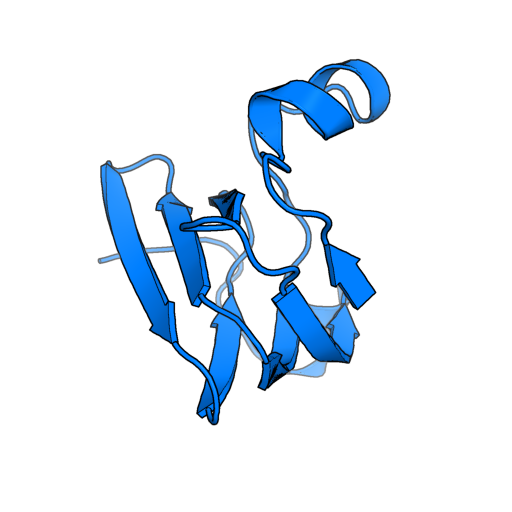288 1.00 95.75 85 GLY A O 1
ATOM 665 N N . MET A 1 86 ? 8.204 -14.009 -1.933 1.00 95.19 86 MET A N 1
ATOM 666 C CA . MET A 1 86 ? 7.016 -13.393 -2.526 1.00 95.19 86 MET A CA 1
ATOM 667 C C . MET A 1 86 ? 7.101 -13.379 -4.057 1.00 95.19 86 MET A C 1
ATOM 669 O O . MET A 1 86 ? 8.199 -13.435 -4.623 1.00 95.19 86 MET A O 1
ATOM 673 N N . PRO A 1 87 ? 5.965 -13.244 -4.755 1.00 93.69 87 PRO A N 1
ATOM 674 C CA . PRO A 1 87 ? 5.964 -12.928 -6.175 1.00 93.69 87 PRO A CA 1
ATOM 675 C C . PRO A 1 87 ? 6.668 -11.594 -6.457 1.00 93.69 87 PRO A C 1
ATOM 677 O O . PRO A 1 87 ? 6.522 -10.618 -5.723 1.00 93.69 87 PRO A O 1
ATOM 680 N N . ALA A 1 88 ? 7.440 -11.547 -7.545 1.00 93.62 88 ALA A N 1
ATOM 681 C CA . ALA A 1 88 ? 8.136 -10.330 -7.974 1.00 93.62 88 ALA A CA 1
ATOM 682 C C . ALA A 1 88 ? 7.200 -9.291 -8.621 1.00 93.62 88 ALA A C 1
ATOM 684 O O . ALA A 1 88 ? 7.602 -8.149 -8.830 1.00 93.62 88 ALA A O 1
ATOM 685 N N . ALA A 1 89 ? 5.981 -9.701 -8.967 1.00 92.75 89 ALA A N 1
ATOM 686 C CA . ALA A 1 89 ? 4.929 -8.858 -9.510 1.00 92.75 89 ALA A CA 1
ATOM 687 C C . ALA A 1 89 ? 3.570 -9.494 -9.216 1.00 92.75 89 ALA A C 1
ATOM 689 O O . ALA A 1 89 ? 3.459 -10.726 -9.205 1.00 92.75 89 ALA A O 1
ATOM 690 N N . HIS A 1 90 ? 2.559 -8.647 -9.049 1.00 92.50 90 HIS A N 1
ATOM 691 C CA . HIS A 1 90 ? 1.181 -9.086 -8.903 1.00 92.50 90 HIS A CA 1
ATOM 692 C C . HIS A 1 90 ? 0.657 -9.779 -10.156 1.00 92.50 90 HIS A C 1
ATOM 694 O O . HIS A 1 90 ? 0.960 -9.379 -11.286 1.00 92.50 90 HIS A O 1
ATOM 700 N N . ARG A 1 91 ? -0.119 -10.843 -9.943 1.00 87.00 91 ARG A N 1
ATOM 701 C CA . ARG A 1 91 ? -0.844 -11.577 -10.981 1.00 87.00 91 ARG A CA 1
ATOM 702 C C . ARG A 1 91 ? -2.146 -12.093 -10.385 1.00 87.00 91 ARG A C 1
ATOM 704 O O . ARG A 1 91 ? -2.097 -12.850 -9.416 1.00 87.00 91 ARG A O 1
ATOM 711 N N . HIS A 1 92 ? -3.267 -11.710 -10.983 1.00 72.88 92 HIS A N 1
ATOM 712 C CA . HIS A 1 92 ? -4.574 -12.280 -10.675 1.00 72.88 92 HIS A CA 1
ATOM 713 C C . HIS A 1 92 ? -4.838 -13.565 -11.473 1.00 72.88 92 HIS A C 1
ATOM 715 O O . HIS A 1 92 ? -4.415 -13.639 -12.653 1.00 72.88 92 HIS A O 1
#

Sequence (92 aa):
MVYPAGFRWSIHMKPIVGTDLCMHAHVGFLARGEIHIEYADGCVVEHKAPQIVAIEPGHDGWVVGKEPVVLVEFDFEGDTVRRLGMPAAHRH

Foldseek 3Di:
DKAAAPDKCCVPPCVPVVDNFAQKWFWFFWAAFKKWKAAPVRDIDIDHPGDTDTGEGGIMMHTPDHGMIDTDTPDMGNCCCVVVVNDSGDDD